Protein AF-A0A377CXL8-F1 (afdb_monomer)

Solvent-accessible surface area (backbone atoms only — not comparable to full-atom values): 9237 Å² total; per-residue (Å²): 102,49,55,82,58,76,71,56,100,77,60,58,63,91,21,58,92,50,77,91,76,59,90,74,84,81,54,96,25,54,43,77,94,43,44,77,44,71,52,65,32,22,51,69,55,51,52,53,48,24,58,76,69,77,45,73,68,38,67,66,62,53,45,42,42,67,76,77,40,81,17,50,22,57,61,49,63,76,71,57,50,74,64,59,54,49,34,36,72,72,55,81,53,57,90,68,68,55,68,44,80,73,70,99,74,82,77,75,67,64,48,50,77,75,58,34,64,70,52,53,51,52,54,36,48,51,62,39,58,69,44,46,65,40,45,76,71,56,47,61,41,70,73,39,52,56,55,47,68,69,55,108

InterPro domains:
  IPR004184 Pyruvate formate lyase domain [PF02901] (6-134)
  IPR004184 Pyruvate formate lyase domain [PS51554] (1-152)
  IPR050244 Autonomous Glycyl Radical Cofactor [PTHR30191] (8-146)

Nearest PDB structures (foldseek):
  1h16-assembly1_A  TM=1.002E+00  e=5.107E-18  Escherichia coli
  1cm5-assembly1_B  TM=1.003E+00  e=5.107E-18  Escherichia coli
  1qhm-assembly1_B  TM=9.981E-01  e=1.618E-17  Escherichia coli
  3jbn-assembly1_U  TM=1.974E-01  e=1.316E+00  Plasmodium falciparum 3D7

Radius of gyration: 20.26 Å; Cα contacts (8 Å, |Δi|>4): 142; chains: 1; bounding box: 46×43×52 Å

Sequence (152 aa):
MTPLLLPTITSHDAGYINKALEKVVGLQTEAPLKRALIPFGGIKMIEGSCKAYNRELDPMIKKIFTEYRKTHNQGVFDVYTPDILRCRKSGVLTGLPDAYGRGRIIGDYRRVALYGIDYLMKDKLAQFTSLQADLENGVNLEQTIRPARRNR

pLDDT: mean 92.13, std 8.11, range [47.09, 98.31]

Mean predicted aligned error: 4.75 Å

Structure (mmCIF, N/CA/C/O backbone):
data_AF-A0A377CXL8-F1
#
_entry.id   AF-A0A377CXL8-F1
#
loop_
_atom_site.group_PDB
_atom_site.id
_atom_site.type_symbol
_atom_site.label_atom_id
_atom_sit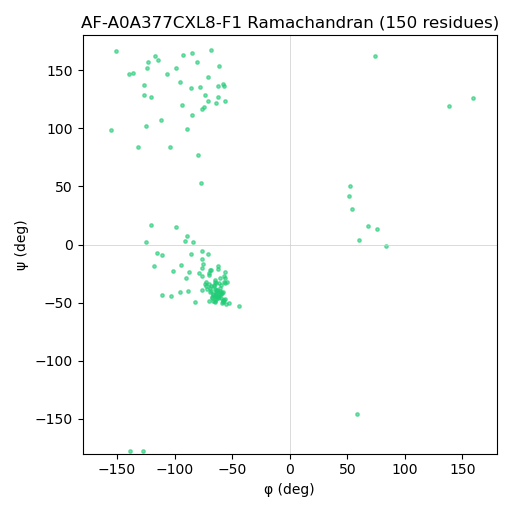e.label_alt_id
_atom_site.label_comp_id
_atom_site.label_asym_id
_atom_site.label_entity_id
_atom_site.label_seq_id
_atom_site.pdbx_PDB_ins_code
_atom_site.Cartn_x
_atom_site.Cartn_y
_atom_site.Cartn_z
_atom_site.occupancy
_atom_site.B_iso_or_equiv
_atom_site.auth_seq_id
_ato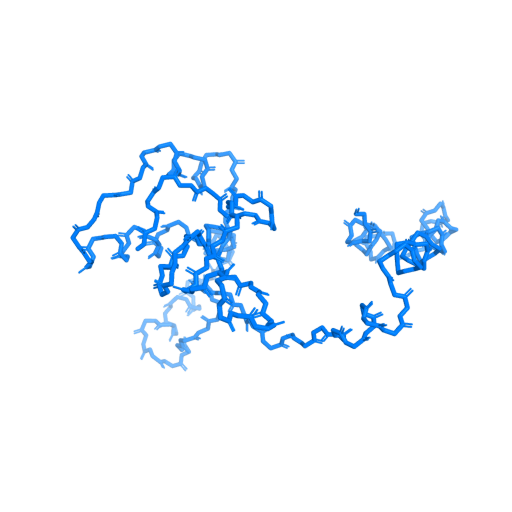m_site.auth_comp_id
_atom_site.auth_asym_id
_atom_site.auth_atom_id
_atom_site.pdbx_PDB_model_num
ATOM 1 N N . MET A 1 1 ? -5.263 -2.327 17.571 1.00 61.84 1 MET A N 1
ATOM 2 C CA . MET A 1 1 ? -3.958 -2.244 16.884 1.00 61.84 1 MET A CA 1
ATOM 3 C C . MET A 1 1 ? -3.201 -3.531 17.174 1.00 61.84 1 MET A C 1
ATOM 5 O O . MET A 1 1 ? -3.209 -3.922 18.335 1.00 61.84 1 MET A O 1
ATOM 9 N N . THR A 1 2 ? -2.667 -4.228 16.168 1.00 66.19 2 THR A N 1
ATOM 10 C CA . THR A 1 2 ? -1.879 -5.479 16.303 1.00 66.19 2 THR A CA 1
ATOM 11 C C . THR A 1 2 ? -0.387 -5.154 16.470 1.00 66.19 2 THR A C 1
ATOM 13 O O . THR A 1 2 ? 0.260 -4.899 15.466 1.00 66.19 2 THR A O 1
ATOM 16 N N . PRO A 1 3 ? 0.211 -5.149 17.677 1.00 61.69 3 PRO A N 1
ATOM 17 C CA . PRO A 1 3 ? 1.614 -4.750 17.823 1.00 61.69 3 PRO A CA 1
ATOM 18 C C . PRO A 1 3 ? 2.643 -5.807 17.384 1.00 61.69 3 PRO A C 1
ATOM 20 O O . PRO A 1 3 ? 3.828 -5.496 17.374 1.00 61.69 3 PRO A O 1
ATOM 23 N N . LEU A 1 4 ? 2.200 -7.020 17.028 1.00 68.12 4 LEU A N 1
ATOM 24 C CA . LEU A 1 4 ? 3.040 -8.227 16.934 1.00 68.12 4 LEU A CA 1
ATOM 25 C C . LEU A 1 4 ? 3.165 -8.808 15.512 1.00 68.12 4 LEU A C 1
ATOM 27 O O . LEU A 1 4 ? 3.911 -9.757 15.304 1.00 68.12 4 LEU A O 1
ATOM 31 N N . LEU A 1 5 ? 2.413 -8.296 14.531 1.00 75.12 5 LEU A N 1
ATOM 32 C CA . LEU A 1 5 ? 2.303 -8.920 13.206 1.00 75.12 5 LEU A CA 1
ATOM 33 C C . LEU A 1 5 ? 2.623 -7.933 12.084 1.00 75.12 5 LEU A C 1
ATOM 35 O O . LEU A 1 5 ? 2.151 -6.794 12.087 1.00 75.12 5 LEU A O 1
ATOM 39 N N . LEU A 1 6 ? 3.389 -8.402 11.097 1.00 78.06 6 LEU A N 1
ATOM 40 C CA . LEU A 1 6 ? 3.676 -7.680 9.860 1.00 78.06 6 LEU A CA 1
ATOM 41 C C . LEU A 1 6 ? 2.568 -7.913 8.834 1.00 78.06 6 LEU A C 1
ATOM 43 O O . LEU A 1 6 ? 2.466 -9.027 8.319 1.00 78.06 6 LEU A O 1
ATOM 47 N N . PRO A 1 7 ? 1.759 -6.897 8.483 1.00 78.69 7 PRO A N 1
ATOM 48 C CA . PRO A 1 7 ? 0.733 -7.080 7.489 1.00 78.69 7 PRO A CA 1
ATOM 49 C C . PRO A 1 7 ? 1.315 -7.175 6.093 1.00 78.69 7 PRO A C 1
ATOM 51 O O . PRO A 1 7 ? 2.030 -6.291 5.611 1.00 78.69 7 PRO A O 1
ATOM 54 N N . THR A 1 8 ? 0.896 -8.230 5.427 1.00 89.81 8 THR A N 1
ATOM 55 C CA . THR A 1 8 ? 0.986 -8.426 3.988 1.00 89.81 8 THR A CA 1
ATOM 56 C C . THR A 1 8 ? -0.414 -8.776 3.486 1.00 89.81 8 THR A C 1
ATOM 58 O O . THR A 1 8 ? -1.374 -8.780 4.256 1.00 89.81 8 THR A O 1
ATOM 61 N N . ILE A 1 9 ? -0.557 -9.055 2.190 1.00 91.31 9 ILE A N 1
ATOM 62 C CA . ILE A 1 9 ? -1.854 -9.431 1.605 1.00 91.31 9 ILE A CA 1
ATOM 63 C C . ILE A 1 9 ? -2.447 -10.672 2.301 1.00 91.31 9 ILE A C 1
ATOM 65 O O . ILE A 1 9 ? -3.661 -10.767 2.432 1.00 91.31 9 ILE A O 1
ATOM 69 N N . THR A 1 10 ? -1.604 -11.590 2.782 1.00 92.38 10 THR A N 1
ATOM 70 C CA . THR A 1 10 ? -2.009 -12.899 3.322 1.00 92.38 10 THR A CA 1
ATOM 71 C C . THR A 1 10 ? -1.585 -13.110 4.778 1.00 92.38 10 THR A C 1
ATOM 73 O O . THR A 1 10 ? -1.509 -14.243 5.23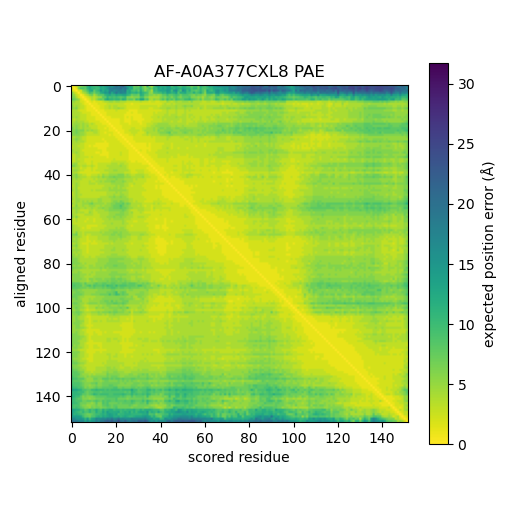5 1.00 92.38 10 THR A O 1
ATOM 76 N N . SER A 1 11 ? -1.226 -12.049 5.505 1.00 90.00 11 SER A N 1
ATOM 77 C CA . SER A 1 11 ? -0.662 -12.182 6.858 1.00 90.00 11 SER A CA 1
ATOM 78 C C . SER A 1 11 ? -1.691 -12.498 7.941 1.00 90.00 11 SER A C 1
ATOM 80 O O . SER A 1 11 ? -1.315 -12.996 8.994 1.00 90.00 11 SER A O 1
ATOM 82 N N . HIS A 1 12 ? -2.947 -12.102 7.738 1.00 92.94 12 HIS A N 1
ATOM 83 C CA . HIS A 1 12 ? -4.022 -12.277 8.710 1.00 92.94 12 HIS A CA 1
ATOM 84 C C . HIS A 1 12 ? -4.957 -13.386 8.250 1.00 92.94 12 HIS A C 1
ATOM 86 O O . HIS A 1 12 ? -5.224 -13.521 7.054 1.00 92.94 12 HIS A O 1
ATOM 92 N N . ASP A 1 13 ? -5.509 -14.103 9.219 1.00 94.75 13 ASP A N 1
ATOM 93 C CA . ASP A 1 13 ? -6.612 -15.022 8.987 1.00 94.75 13 ASP A CA 1
ATOM 94 C C . ASP A 1 13 ? -7.904 -14.272 8.628 1.00 94.75 13 ASP A C 1
ATOM 96 O O . ASP A 1 13 ? -8.031 -13.053 8.798 1.00 94.75 13 ASP A O 1
ATOM 100 N N . ALA A 1 14 ? -8.896 -15.017 8.140 1.00 95.88 14 ALA A N 1
ATOM 101 C CA . ALA A 1 14 ? -10.204 -14.468 7.813 1.00 95.88 14 ALA A CA 1
ATOM 102 C C . ALA A 1 14 ? -10.921 -13.935 9.068 1.00 95.88 14 ALA A C 1
ATOM 104 O O . ALA A 1 14 ? -11.202 -14.684 10.004 1.00 95.88 14 ALA A O 1
ATOM 105 N N . GLY A 1 15 ? -11.263 -12.645 9.054 1.00 95.44 15 GLY A N 1
ATOM 106 C CA . GLY A 1 15 ? -12.108 -12.002 10.059 1.00 95.44 15 GLY A CA 1
ATOM 107 C C . GLY A 1 15 ? -13.561 -11.860 9.600 1.00 95.44 15 GLY A C 1
ATOM 108 O O . GLY A 1 15 ? -13.831 -11.718 8.407 1.00 95.44 15 GLY A O 1
ATOM 109 N N . TYR A 1 16 ? -14.486 -11.848 10.560 1.00 97.06 16 TYR A N 1
ATOM 110 C CA . TYR A 1 16 ? -15.931 -11.737 10.333 1.00 97.06 16 TYR A CA 1
ATOM 111 C C . TYR A 1 16 ? -16.564 -10.811 11.375 1.00 97.06 16 TYR A C 1
ATOM 113 O O . TYR A 1 16 ? -16.123 -10.790 12.526 1.00 97.06 16 TYR A O 1
ATOM 121 N N . ILE A 1 17 ? -17.607 -10.066 10.998 1.00 96.44 17 ILE A N 1
ATOM 122 C CA . ILE A 1 17 ? -18.472 -9.390 11.980 1.00 96.44 17 ILE A CA 1
ATOM 123 C C . ILE A 1 17 ? -19.492 -10.398 12.511 1.00 96.44 17 ILE A C 1
ATOM 125 O O . ILE A 1 17 ? -19.657 -10.556 13.719 1.00 96.44 17 ILE A O 1
ATOM 129 N N . ASN A 1 18 ? -20.160 -11.101 11.595 1.00 96.31 18 ASN A N 1
ATOM 130 C CA . ASN A 1 18 ? -21.050 -12.211 11.892 1.00 96.31 18 ASN A CA 1
ATOM 131 C C . ASN A 1 18 ? -21.135 -13.122 10.664 1.00 96.31 18 ASN A C 1
ATOM 133 O O . ASN A 1 18 ? -21.927 -12.892 9.745 1.00 96.31 18 ASN A O 1
ATOM 137 N N . LYS A 1 19 ? -20.353 -14.202 10.704 1.00 95.12 19 LYS A N 1
ATOM 138 C CA . LYS A 1 19 ? -20.156 -15.116 9.575 1.00 95.12 19 LYS A CA 1
ATOM 139 C C . LYS A 1 19 ? -21.456 -15.706 9.017 1.00 95.12 19 LYS A C 1
ATOM 141 O O . LYS A 1 19 ? -21.510 -16.027 7.836 1.00 95.12 19 LYS A O 1
ATOM 146 N N . ALA A 1 20 ? -22.494 -15.857 9.841 1.00 96.81 20 ALA A N 1
ATOM 147 C CA . ALA A 1 20 ? -23.772 -16.417 9.406 1.00 96.81 20 ALA A CA 1
ATOM 148 C C . ALA A 1 20 ? -24.647 -15.408 8.638 1.00 96.81 20 ALA A C 1
ATOM 150 O O . ALA A 1 20 ? -25.507 -15.812 7.857 1.00 96.81 20 ALA A O 1
ATOM 151 N N . LEU A 1 21 ? -24.450 -14.105 8.860 1.00 97.75 21 LEU A N 1
ATOM 152 C CA . LEU A 1 21 ? -25.292 -13.044 8.296 1.00 97.75 21 LEU A CA 1
ATOM 153 C C . LEU A 1 21 ? -24.654 -12.346 7.086 1.00 97.75 21 LEU A C 1
ATOM 155 O O . LEU A 1 21 ? -25.362 -11.761 6.265 1.00 97.75 21 LEU A O 1
ATOM 159 N N . GLU A 1 22 ? -23.328 -12.398 6.961 1.00 96.38 22 GLU A N 1
ATOM 160 C CA . GLU A 1 22 ? -22.575 -11.672 5.936 1.00 96.38 22 GLU A CA 1
ATOM 161 C C . GLU A 1 22 ? -22.782 -12.259 4.526 1.00 96.38 22 GLU A C 1
ATOM 163 O O . GLU A 1 22 ? -22.529 -13.434 4.271 1.00 96.38 22 GLU A O 1
ATOM 168 N N . LYS A 1 23 ? -23.230 -11.420 3.579 1.00 97.62 23 LYS A N 1
ATOM 169 C CA . LYS A 1 23 ? -23.348 -11.775 2.147 1.00 97.62 23 LYS A CA 1
ATOM 170 C C . LYS A 1 23 ? -22.088 -11.461 1.344 1.00 97.62 23 LYS A C 1
ATOM 172 O O . LYS A 1 23 ? -21.809 -12.121 0.351 1.00 97.62 23 LYS A O 1
ATOM 177 N N . VAL A 1 24 ? -21.339 -10.457 1.785 1.00 96.38 24 VAL A N 1
ATOM 178 C CA . VAL A 1 24 ? -20.031 -10.075 1.253 1.00 96.38 24 VAL A CA 1
ATOM 179 C C . VAL A 1 24 ? -19.083 -10.035 2.441 1.00 96.38 24 VAL A C 1
ATOM 181 O O . VAL A 1 24 ? -19.407 -9.425 3.457 1.00 96.38 24 VAL A O 1
ATOM 184 N N . VAL A 1 25 ? -17.946 -10.715 2.322 1.00 97.06 25 VAL A N 1
ATOM 185 C CA . VAL A 1 25 ? -16.979 -10.901 3.411 1.00 97.06 25 VAL A CA 1
ATOM 186 C C . VAL A 1 25 ? -15.663 -10.199 3.098 1.00 97.06 25 VAL A C 1
ATOM 188 O O . VAL A 1 25 ? -15.336 -9.960 1.936 1.00 97.06 25 VAL A O 1
ATOM 191 N N . GLY A 1 26 ? -14.891 -9.912 4.145 1.00 95.25 26 GLY A N 1
ATOM 192 C CA . GLY A 1 26 ? -13.543 -9.364 4.035 1.00 95.25 26 GLY A CA 1
ATOM 193 C C . GLY A 1 26 ? -13.289 -8.270 5.063 1.00 95.25 26 GLY A C 1
ATOM 194 O O . GLY A 1 26 ? -13.941 -7.229 5.052 1.00 95.25 26 GLY A O 1
ATOM 195 N N . LEU A 1 27 ? -12.303 -8.494 5.930 1.00 96.50 27 LEU A N 1
ATOM 196 C CA . LEU A 1 27 ? -11.806 -7.514 6.892 1.00 96.50 27 LEU A CA 1
ATOM 197 C C . LEU A 1 27 ? -10.303 -7.294 6.687 1.00 96.50 27 LEU A C 1
ATOM 199 O O . LEU A 1 27 ? -9.601 -8.141 6.145 1.00 96.50 27 LEU A O 1
ATOM 203 N N . GLN A 1 28 ? -9.806 -6.135 7.124 1.00 93.62 28 GLN A N 1
ATOM 204 C CA . GLN A 1 28 ? -8.378 -5.791 7.031 1.00 93.62 28 GLN A CA 1
ATOM 205 C C . GLN A 1 28 ? -7.496 -6.618 7.977 1.00 93.62 28 GLN A C 1
ATOM 207 O O . GLN A 1 28 ? -6.297 -6.757 7.748 1.00 93.62 28 GLN A O 1
ATOM 212 N N . THR A 1 29 ? -8.083 -7.096 9.069 1.00 94.31 29 THR A N 1
ATOM 213 C CA . THR A 1 29 ? -7.459 -7.957 10.076 1.00 94.31 29 THR A CA 1
ATOM 214 C C . THR A 1 29 ? -8.474 -9.022 10.485 1.00 94.31 29 THR A C 1
ATOM 216 O O . THR A 1 29 ? -9.594 -9.049 9.974 1.00 94.31 29 THR A O 1
ATOM 219 N N . GLU A 1 30 ? -8.117 -9.875 11.437 1.00 93.62 30 GLU A N 1
ATOM 220 C CA . GLU A 1 30 ? -8.978 -10.955 11.910 1.00 93.62 30 GLU A CA 1
ATOM 221 C C . GLU A 1 30 ? -10.191 -10.472 12.732 1.00 93.62 30 GLU A C 1
ATOM 223 O O . GLU A 1 30 ? -11.067 -11.270 13.057 1.00 93.62 30 GLU A O 1
ATOM 228 N N . ALA A 1 31 ? -10.269 -9.178 13.078 1.00 94.38 31 ALA A N 1
ATOM 229 C CA . ALA A 1 31 ? -11.348 -8.629 13.899 1.00 94.38 31 ALA A CA 1
ATOM 230 C C . ALA A 1 31 ? -11.893 -7.282 13.374 1.00 94.38 31 ALA A C 1
ATOM 232 O O . ALA A 1 31 ? -11.132 -6.456 12.853 1.00 94.38 31 ALA A O 1
ATOM 233 N N . PRO A 1 32 ? -13.197 -6.994 13.565 1.00 95.50 32 PRO A N 1
ATOM 234 C CA . PRO A 1 32 ? -13.794 -5.719 13.174 1.00 95.50 32 PRO A CA 1
ATOM 235 C C . PRO A 1 32 ? -13.098 -4.521 13.829 1.00 95.50 32 PRO A C 1
ATOM 237 O O . PRO A 1 32 ? -12.786 -4.535 15.018 1.00 95.50 32 PRO A O 1
ATOM 240 N N . LEU A 1 33 ? -12.859 -3.464 13.043 1.00 94.81 33 LEU A N 1
ATOM 241 C CA . LEU A 1 33 ? -12.248 -2.192 13.472 1.00 94.81 33 LEU A CA 1
ATOM 242 C C . LEU A 1 33 ? -10.824 -2.302 14.058 1.00 94.81 33 LEU A C 1
ATOM 244 O O . LEU A 1 33 ? -10.232 -1.299 14.476 1.00 94.81 33 LEU A O 1
ATOM 248 N N . LYS A 1 34 ? -10.222 -3.494 14.056 1.00 92.69 34 LYS A N 1
ATOM 249 C CA . LYS A 1 34 ? -8.850 -3.690 14.506 1.00 92.69 34 LYS A CA 1
ATOM 250 C C . LYS A 1 34 ? -7.881 -3.198 13.428 1.00 92.69 34 LYS A C 1
ATOM 252 O O . LYS A 1 34 ? -7.824 -3.709 12.316 1.00 92.69 34 LYS A O 1
ATOM 257 N N . ARG A 1 35 ? -7.098 -2.174 13.781 1.00 92.62 35 ARG A N 1
ATOM 258 C CA . ARG A 1 35 ? -6.081 -1.567 12.903 1.00 92.62 35 ARG A CA 1
ATOM 259 C C . ARG A 1 35 ? -4.810 -2.420 12.821 1.00 92.62 35 ARG A C 1
ATOM 261 O O . ARG A 1 35 ? -4.295 -2.823 13.868 1.00 92.62 35 ARG A O 1
ATOM 268 N N . ALA A 1 36 ? -4.284 -2.606 11.612 1.00 91.50 36 ALA A N 1
ATOM 269 C CA . ALA A 1 36 ? -2.977 -3.215 11.353 1.00 91.50 36 ALA A CA 1
ATOM 270 C C . ALA A 1 36 ? -1.826 -2.189 11.437 1.00 91.50 36 ALA A C 1
ATOM 272 O O . ALA A 1 36 ? -2.056 -0.978 11.399 1.00 91.50 36 ALA A O 1
ATOM 273 N N . LEU A 1 37 ? -0.582 -2.667 11.523 1.00 90.50 37 LEU A N 1
ATOM 274 C CA . LEU A 1 37 ? 0.634 -1.845 11.446 1.00 90.50 37 LEU A CA 1
ATOM 275 C C . LEU A 1 37 ? 1.167 -1.796 10.024 1.00 90.50 37 LEU A C 1
ATOM 277 O O . LEU A 1 37 ? 1.579 -2.829 9.562 1.00 90.50 37 LEU A O 1
ATOM 281 N N . ILE A 1 38 ? 1.300 -0.668 9.329 1.00 90.75 38 ILE A N 1
ATOM 282 C CA . ILE A 1 38 ? 1.885 -0.683 7.967 1.00 90.75 38 ILE A CA 1
ATOM 283 C C . ILE A 1 38 ? 3.331 -0.148 8.005 1.00 90.75 38 ILE A C 1
ATOM 285 O O . ILE A 1 38 ? 3.551 1.039 7.755 1.00 90.75 38 ILE A O 1
ATOM 289 N N . PRO A 1 39 ? 4.344 -0.982 8.329 1.00 91.62 39 PRO A N 1
ATOM 290 C CA . PRO A 1 39 ? 5.685 -0.506 8.673 1.00 91.62 39 PRO A CA 1
ATOM 291 C C . PRO A 1 39 ? 6.523 -0.062 7.478 1.00 91.62 39 PRO A C 1
ATOM 293 O O . PRO A 1 39 ? 7.429 0.748 7.651 1.00 91.62 39 PRO A O 1
ATOM 296 N N . PHE A 1 40 ? 6.194 -0.498 6.257 1.00 92.62 40 PHE A N 1
ATOM 297 C CA . PHE A 1 40 ? 6.895 -0.066 5.041 1.00 92.62 40 PHE A CA 1
ATOM 298 C C . PHE A 1 40 ? 6.887 1.462 4.859 1.00 92.62 40 PHE A C 1
ATOM 300 O O . PHE A 1 40 ? 7.815 2.012 4.262 1.00 92.62 40 PHE A O 1
ATOM 307 N N . GLY A 1 41 ? 5.871 2.148 5.399 1.00 91.19 41 GLY A N 1
ATOM 308 C CA . GLY A 1 41 ? 5.775 3.607 5.392 1.00 91.19 41 GLY A CA 1
ATOM 309 C C . GLY A 1 41 ? 6.747 4.298 6.352 1.00 91.19 41 GLY A C 1
ATOM 310 O O . GLY A 1 41 ? 7.284 5.345 6.007 1.00 91.19 41 GLY A O 1
ATOM 311 N N . GLY A 1 42 ? 7.023 3.712 7.519 1.00 93.25 42 GLY A N 1
ATOM 312 C CA . GLY A 1 42 ? 7.881 4.312 8.543 1.00 93.25 42 GLY A CA 1
ATOM 313 C C . GLY A 1 42 ? 7.651 3.739 9.941 1.00 93.25 42 GLY A C 1
ATOM 314 O O . GLY A 1 42 ? 6.535 3.783 10.455 1.00 93.25 42 GLY A O 1
ATOM 315 N N . ILE A 1 43 ? 8.718 3.265 10.592 1.00 94.12 43 ILE A N 1
ATOM 316 C CA . ILE A 1 43 ? 8.634 2.652 11.928 1.00 94.12 43 ILE A CA 1
ATOM 317 C C . ILE A 1 43 ? 8.395 3.684 13.040 1.00 94.12 43 ILE A C 1
ATOM 319 O O . ILE A 1 43 ? 7.625 3.431 13.961 1.00 94.12 43 ILE A O 1
ATOM 323 N N . LYS A 1 44 ? 8.944 4.900 12.904 1.00 93.56 44 LYS A N 1
ATOM 324 C CA . LYS A 1 44 ? 8.791 5.987 13.890 1.00 93.56 44 LYS A CA 1
ATOM 325 C C . LYS A 1 44 ? 7.330 6.390 14.114 1.00 93.56 44 LYS A C 1
ATOM 327 O O . LYS A 1 44 ? 6.940 6.735 15.225 1.00 93.56 44 LYS A O 1
ATOM 332 N N . MET A 1 45 ? 6.504 6.343 13.066 1.00 92.75 45 MET A N 1
ATOM 333 C CA . MET A 1 45 ? 5.077 6.677 13.180 1.00 92.75 45 MET A CA 1
ATOM 334 C C . MET A 1 45 ? 4.290 5.597 13.911 1.00 92.75 45 MET A C 1
ATOM 336 O O . MET A 1 45 ? 3.344 5.900 14.640 1.00 92.75 45 MET A O 1
ATOM 340 N N . ILE A 1 46 ? 4.715 4.342 13.765 1.00 93.19 46 ILE A N 1
ATOM 341 C CA . ILE A 1 46 ? 4.166 3.229 14.530 1.00 93.19 46 ILE A CA 1
ATOM 342 C C . ILE A 1 46 ? 4.548 3.369 16.002 1.00 93.19 46 ILE A C 1
ATOM 344 O O . ILE A 1 46 ? 3.667 3.272 16.848 1.00 93.19 46 ILE A O 1
ATOM 348 N N . GLU A 1 47 ? 5.812 3.666 16.315 1.00 93.38 47 GLU A N 1
ATOM 349 C CA . GLU A 1 47 ? 6.258 3.906 17.695 1.00 93.38 47 GLU A CA 1
ATOM 350 C C . GLU A 1 47 ? 5.463 5.033 18.366 1.00 93.38 47 GLU A C 1
ATOM 352 O O . GLU A 1 47 ? 4.954 4.860 19.473 1.00 93.38 47 GLU A O 1
ATOM 357 N N . GLY A 1 48 ? 5.297 6.165 17.672 1.00 93.62 48 GLY A N 1
ATOM 358 C CA . GLY A 1 48 ? 4.491 7.284 18.159 1.00 93.62 48 GLY A CA 1
ATOM 359 C C . GLY A 1 48 ? 3.031 6.896 18.401 1.00 93.62 48 GLY A C 1
ATOM 360 O O . GLY A 1 48 ? 2.462 7.261 19.427 1.00 93.62 48 GLY A O 1
ATOM 361 N N . SER A 1 49 ? 2.445 6.099 17.503 1.00 93.38 49 SER A N 1
ATOM 362 C CA . SER A 1 49 ? 1.072 5.603 17.641 1.00 93.38 49 SER A CA 1
ATOM 363 C C . SER A 1 49 ? 0.927 4.625 18.812 1.00 93.38 49 SER A C 1
ATOM 365 O O . SER A 1 49 ? -0.004 4.754 19.602 1.00 93.38 49 SER A O 1
ATOM 367 N N . CYS A 1 50 ? 1.854 3.676 18.967 1.00 93.19 50 CYS A N 1
ATOM 368 C CA . CYS A 1 50 ? 1.883 2.753 20.100 1.00 93.19 50 CYS A CA 1
ATOM 369 C C . CYS A 1 50 ? 1.964 3.524 21.425 1.00 93.19 50 CYS A C 1
ATOM 371 O O . CYS A 1 50 ? 1.122 3.322 22.297 1.00 93.19 50 CYS A O 1
ATOM 373 N N . LYS A 1 51 ? 2.884 4.492 21.527 1.00 93.88 51 LYS A N 1
ATOM 374 C CA . LYS A 1 51 ? 3.018 5.355 22.707 1.00 93.88 51 LYS A CA 1
ATOM 375 C C . LYS A 1 51 ? 1.742 6.155 22.994 1.00 93.88 51 LYS A C 1
ATOM 377 O O . LYS A 1 51 ? 1.300 6.195 24.136 1.00 93.88 51 LYS A O 1
ATOM 382 N N . ALA A 1 52 ? 1.132 6.763 21.975 1.00 94.69 52 ALA A N 1
ATOM 383 C CA . ALA A 1 52 ? -0.077 7.576 22.131 1.00 94.69 52 ALA A CA 1
ATOM 384 C C . ALA A 1 52 ? -1.301 6.765 22.592 1.00 94.69 52 ALA A C 1
ATOM 386 O O . ALA A 1 52 ? -2.140 7.284 23.323 1.00 94.69 52 ALA A O 1
ATOM 387 N N . TYR A 1 53 ? -1.398 5.496 22.189 1.00 93.19 53 TYR A N 1
ATOM 388 C CA . TYR A 1 53 ? -2.493 4.600 22.573 1.00 93.19 53 TYR A CA 1
ATOM 389 C C . TYR A 1 53 ? -2.134 3.651 23.727 1.00 93.19 53 TYR A C 1
ATOM 391 O O . TYR A 1 53 ? -2.853 2.678 23.950 1.00 93.19 53 TYR A O 1
ATOM 399 N N . ASN A 1 54 ? -1.042 3.925 24.450 1.00 93.50 54 ASN A N 1
ATOM 400 C CA . ASN A 1 54 ? -0.552 3.140 25.585 1.00 93.50 54 ASN A CA 1
ATOM 401 C C . ASN A 1 54 ? -0.382 1.639 25.263 1.00 93.50 54 ASN A C 1
ATOM 403 O O . ASN A 1 54 ? -0.901 0.755 25.945 1.00 93.50 54 ASN A O 1
ATOM 407 N N . ARG A 1 55 ? 0.304 1.358 24.153 1.00 91.88 55 ARG A N 1
ATOM 408 C CA . ARG A 1 55 ? 0.654 0.018 23.668 1.00 91.88 55 ARG A CA 1
ATOM 409 C C . ARG A 1 55 ? 2.161 -0.071 23.485 1.00 91.88 55 ARG A C 1
ATOM 411 O O . ARG A 1 55 ? 2.806 0.913 23.135 1.00 91.88 55 ARG A O 1
ATOM 418 N N . GLU A 1 56 ? 2.702 -1.271 23.624 1.00 91.44 56 GLU A N 1
ATOM 419 C CA . GLU A 1 56 ? 4.102 -1.542 23.311 1.00 91.44 56 GLU A CA 1
ATOM 420 C C . GLU A 1 56 ? 4.236 -2.083 21.889 1.00 91.44 56 GLU A C 1
ATOM 422 O O . GLU A 1 56 ? 3.399 -2.858 21.423 1.00 91.44 56 GLU A O 1
ATOM 427 N N . LEU A 1 57 ? 5.269 -1.625 21.181 1.00 91.06 57 LEU A N 1
ATOM 428 C CA . LEU A 1 57 ? 5.651 -2.165 19.882 1.00 91.06 57 LEU A CA 1
ATOM 429 C C . LEU A 1 57 ? 6.566 -3.367 20.102 1.00 91.06 57 LEU A C 1
ATOM 431 O O . LEU A 1 57 ? 7.521 -3.269 20.869 1.00 91.06 57 LEU A O 1
ATOM 435 N N . ASP A 1 58 ? 6.318 -4.454 19.376 1.00 91.94 58 ASP A N 1
ATOM 436 C CA . ASP A 1 58 ? 7.203 -5.613 19.382 1.00 91.94 58 ASP A CA 1
ATOM 437 C C . ASP A 1 58 ? 8.647 -5.212 18.994 1.00 91.94 58 ASP A C 1
ATOM 439 O O . ASP A 1 58 ? 8.865 -4.642 17.910 1.00 91.94 58 ASP A O 1
ATOM 443 N N . PRO A 1 59 ? 9.650 -5.506 19.845 1.00 93.12 59 PRO A N 1
ATOM 444 C CA . PRO A 1 59 ? 11.048 -5.194 19.567 1.00 93.12 59 PRO A CA 1
ATOM 445 C C . PRO A 1 59 ? 11.565 -5.794 18.255 1.00 93.12 59 PRO A C 1
ATOM 447 O O . PRO A 1 59 ? 12.387 -5.172 17.579 1.00 93.12 59 PRO A O 1
ATOM 450 N N . MET A 1 60 ? 11.071 -6.968 17.854 1.00 92.69 60 MET A N 1
ATOM 451 C CA . MET A 1 60 ? 11.465 -7.621 16.610 1.00 92.69 60 MET A CA 1
ATOM 452 C C . MET A 1 60 ? 10.962 -6.845 15.392 1.00 92.69 60 MET A C 1
ATOM 454 O O . MET A 1 60 ? 11.703 -6.650 14.430 1.00 92.69 60 MET A O 1
ATOM 458 N N . ILE A 1 61 ? 9.735 -6.322 15.443 1.00 91.31 61 ILE A N 1
ATOM 459 C CA . ILE A 1 61 ? 9.180 -5.482 14.371 1.00 91.31 61 ILE A CA 1
ATOM 460 C C . ILE A 1 61 ? 10.012 -4.209 14.224 1.00 91.31 61 ILE A C 1
ATOM 462 O O . ILE A 1 61 ? 10.389 -3.828 13.112 1.00 91.31 61 ILE A O 1
ATOM 466 N N . LYS A 1 62 ? 10.360 -3.577 15.349 1.00 93.56 62 LYS A N 1
ATOM 467 C CA . LYS A 1 62 ? 11.253 -2.417 15.357 1.00 93.56 62 LYS A CA 1
ATOM 468 C C . LYS A 1 62 ? 12.606 -2.748 14.732 1.00 93.56 62 LYS A C 1
ATOM 470 O O . LYS A 1 62 ? 13.061 -2.003 13.863 1.00 93.56 62 LYS A O 1
ATOM 475 N N . LYS A 1 63 ? 13.220 -3.866 15.125 1.00 94.56 63 LYS A N 1
ATOM 476 C CA . LYS A 1 63 ? 14.503 -4.326 14.584 1.00 94.56 63 LYS A CA 1
ATOM 477 C C . LYS A 1 63 ? 14.437 -4.522 13.071 1.00 94.56 63 LYS A C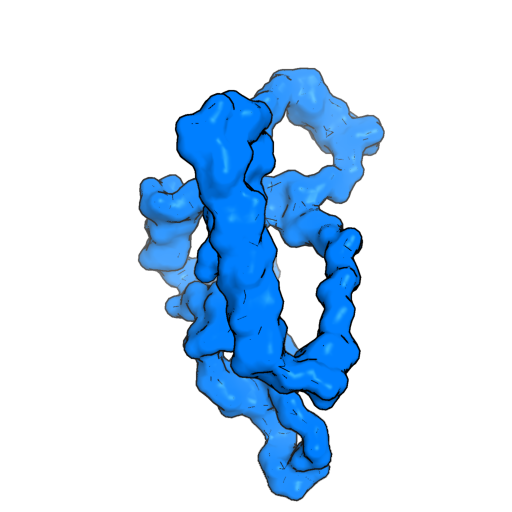 1
ATOM 479 O O . LYS A 1 63 ? 15.246 -3.951 12.344 1.00 94.56 63 LYS A O 1
ATOM 484 N N . ILE A 1 64 ? 13.424 -5.239 12.578 1.00 94.38 64 ILE A N 1
ATOM 485 C CA . ILE A 1 64 ? 13.264 -5.518 11.145 1.00 94.38 64 ILE A CA 1
ATOM 486 C C . ILE A 1 64 ? 13.211 -4.231 10.324 1.00 94.38 64 ILE A C 1
ATOM 488 O O . ILE A 1 64 ? 13.917 -4.125 9.325 1.00 94.38 64 ILE A O 1
ATOM 492 N N . PHE A 1 65 ? 12.424 -3.241 10.744 1.00 94.31 65 PHE A N 1
ATOM 493 C CA . PHE A 1 65 ? 12.222 -2.005 9.976 1.00 94.31 65 PHE A CA 1
ATOM 494 C C . PHE A 1 65 ? 13.226 -0.888 10.285 1.00 94.31 65 PHE A C 1
ATOM 496 O O . PHE A 1 65 ? 13.089 0.227 9.773 1.00 94.31 65 PHE A O 1
ATOM 503 N N . THR A 1 66 ? 14.243 -1.199 11.090 1.00 93.81 66 THR A N 1
ATOM 504 C CA . THR A 1 66 ? 15.379 -0.314 11.366 1.00 93.81 66 THR A CA 1
ATOM 505 C C . THR A 1 66 ? 16.665 -0.863 10.748 1.00 93.81 66 THR A C 1
ATOM 507 O O . THR A 1 66 ? 17.398 -0.104 10.124 1.00 93.81 66 THR A O 1
ATOM 510 N N . GLU A 1 67 ? 16.915 -2.171 10.861 1.00 94.88 67 GLU A N 1
ATOM 511 C CA . GLU A 1 67 ? 18.181 -2.804 10.459 1.00 94.88 67 GLU A CA 1
ATOM 512 C C . GLU A 1 67 ? 18.090 -3.555 9.125 1.00 94.88 67 GLU A C 1
ATOM 514 O O . GLU A 1 67 ? 18.976 -3.427 8.284 1.00 94.88 67 GLU A O 1
ATOM 519 N N . TYR A 1 68 ? 17.026 -4.334 8.901 1.00 94.00 68 TYR A N 1
ATOM 520 C CA . TYR A 1 68 ? 16.951 -5.238 7.742 1.00 94.00 68 TYR A CA 1
ATOM 521 C C . TYR A 1 68 ? 16.208 -4.630 6.552 1.00 94.00 68 TYR A C 1
ATOM 523 O O . TYR A 1 68 ? 16.601 -4.794 5.397 1.00 94.00 68 TYR A O 1
ATOM 531 N N . ARG A 1 69 ? 15.110 -3.917 6.815 1.00 93.69 69 ARG A N 1
ATOM 532 C CA . ARG A 1 69 ? 14.228 -3.341 5.800 1.00 93.69 69 ARG A CA 1
ATOM 533 C C . ARG A 1 69 ? 14.066 -1.848 6.027 1.00 93.69 69 ARG A C 1
ATOM 535 O O . ARG A 1 69 ? 13.240 -1.408 6.820 1.00 93.69 69 ARG A O 1
ATOM 542 N N . LYS A 1 70 ? 14.785 -1.055 5.234 1.00 94.69 70 LYS A N 1
ATOM 543 C CA . LYS A 1 70 ? 14.629 0.405 5.217 1.00 94.69 70 LYS A CA 1
ATOM 544 C C . LYS A 1 70 ? 13.187 0.804 4.881 1.00 94.69 70 LYS A C 1
ATOM 546 O O . LYS A 1 70 ? 12.580 0.217 3.985 1.00 94.69 70 LYS A O 1
ATOM 551 N N . THR A 1 71 ? 12.651 1.806 5.570 1.00 96.50 71 THR A N 1
ATOM 552 C CA . THR A 1 71 ? 11.287 2.322 5.351 1.00 96.50 71 THR A CA 1
ATOM 553 C C . THR A 1 71 ? 11.266 3.490 4.367 1.00 96.50 71 THR A C 1
ATOM 555 O O . THR A 1 71 ? 12.300 4.116 4.125 1.00 96.50 71 THR A O 1
ATOM 558 N N . HIS A 1 72 ? 10.087 3.810 3.819 1.00 95.75 72 HIS A N 1
ATOM 559 C CA . HIS A 1 72 ? 9.887 5.024 3.013 1.00 95.75 72 HIS A CA 1
ATOM 560 C C . HIS A 1 72 ? 10.302 6.277 3.790 1.00 95.75 72 HIS A C 1
ATOM 562 O O . HIS A 1 72 ? 11.139 7.031 3.307 1.00 95.75 72 HIS A O 1
ATOM 568 N N . ASN A 1 73 ? 9.807 6.441 5.023 1.00 96.62 73 ASN A N 1
ATOM 569 C CA . ASN A 1 73 ? 10.164 7.561 5.892 1.00 96.62 73 ASN A CA 1
ATOM 570 C C . ASN A 1 73 ? 11.683 7.712 6.054 1.00 96.62 73 ASN A C 1
ATOM 572 O O . ASN A 1 73 ? 12.211 8.788 5.803 1.00 96.62 73 ASN A O 1
ATOM 576 N N . GLN A 1 74 ? 12.406 6.641 6.395 1.00 95.31 74 GLN A N 1
ATOM 577 C CA . GLN A 1 74 ? 13.860 6.740 6.548 1.00 95.31 74 GLN A CA 1
ATOM 578 C C . GLN A 1 74 ? 14.555 7.089 5.221 1.00 95.31 74 GLN A C 1
ATOM 580 O O . GLN A 1 74 ? 15.446 7.926 5.198 1.00 95.31 74 GLN A O 1
ATOM 585 N N . GLY A 1 75 ? 14.117 6.505 4.099 1.00 96.12 75 GLY A N 1
ATOM 586 C CA . GLY A 1 75 ? 14.651 6.829 2.772 1.00 96.12 75 GLY A CA 1
ATOM 587 C C . GLY A 1 75 ? 14.462 8.292 2.369 1.00 96.12 75 GLY A C 1
ATOM 588 O O . GLY A 1 75 ? 15.374 8.880 1.800 1.00 96.12 75 GLY A O 1
ATOM 589 N N . VAL A 1 76 ? 13.310 8.885 2.689 1.00 96.25 76 VAL A N 1
ATOM 590 C CA . VAL A 1 76 ? 13.032 10.303 2.425 1.00 96.25 76 VAL A CA 1
ATOM 591 C C . VAL A 1 76 ? 13.925 11.203 3.280 1.00 96.25 76 VAL A C 1
ATOM 593 O O . VAL A 1 76 ? 14.565 12.112 2.756 1.00 96.25 76 VAL A O 1
ATOM 596 N N . PHE A 1 77 ? 14.001 10.935 4.585 1.00 95.19 77 PHE A N 1
ATOM 597 C CA . PHE A 1 77 ? 14.750 11.781 5.516 1.00 95.19 77 PHE A CA 1
ATOM 598 C C . PHE A 1 77 ? 16.270 11.701 5.331 1.00 95.19 77 PHE A C 1
ATOM 600 O O . PHE A 1 77 ? 16.948 12.675 5.641 1.00 95.19 77 PHE A O 1
ATOM 607 N N . ASP A 1 78 ? 16.797 10.604 4.782 1.00 96.25 78 ASP A N 1
ATOM 608 C CA . ASP A 1 78 ? 18.225 10.489 4.455 1.00 96.25 78 ASP A CA 1
ATOM 609 C C . ASP A 1 78 ? 18.653 11.392 3.284 1.00 96.25 78 ASP A C 1
ATOM 611 O O . ASP A 1 78 ? 19.834 11.697 3.150 1.00 96.25 78 ASP A O 1
ATOM 615 N N . VAL A 1 79 ? 17.713 11.807 2.426 1.00 97.44 79 VAL A N 1
ATOM 616 C CA . VAL A 1 79 ? 17.987 12.615 1.218 1.00 97.44 79 VAL A CA 1
ATOM 617 C C . VAL A 1 79 ? 17.438 14.043 1.345 1.00 97.44 79 VAL A C 1
ATOM 619 O O . VAL A 1 79 ? 17.723 14.908 0.518 1.00 97.44 79 VAL A O 1
ATOM 622 N N . TYR A 1 80 ? 16.652 14.331 2.384 1.00 97.44 80 TYR A N 1
ATOM 623 C CA . TYR A 1 80 ? 16.146 15.676 2.640 1.00 97.44 80 TYR A CA 1
ATOM 624 C C . TYR A 1 80 ? 17.270 16.677 2.908 1.00 97.44 80 TYR A C 1
ATOM 626 O O . TYR A 1 80 ? 18.189 16.434 3.687 1.00 97.44 80 TYR A O 1
ATOM 634 N N . THR A 1 81 ? 17.147 17.857 2.300 1.00 97.75 81 THR A N 1
ATOM 635 C CA . THR A 1 81 ? 18.070 18.966 2.538 1.00 97.75 81 THR A CA 1
ATOM 636 C C . THR A 1 81 ? 17.714 19.713 3.828 1.00 97.75 81 THR A C 1
ATOM 638 O O . THR A 1 81 ? 16.549 19.720 4.252 1.00 97.75 81 THR A O 1
ATOM 641 N N . PRO A 1 82 ? 18.681 20.420 4.445 1.00 97.38 82 PRO A N 1
ATOM 642 C CA . PRO A 1 82 ? 18.404 21.294 5.584 1.00 97.38 82 PRO A CA 1
ATOM 643 C C . PRO A 1 82 ? 17.319 22.344 5.299 1.00 97.38 82 PRO A C 1
ATOM 645 O O . PRO A 1 82 ? 16.557 22.690 6.201 1.00 97.38 82 PRO A O 1
ATOM 648 N N . ASP A 1 83 ? 17.212 22.824 4.056 1.00 97.62 83 ASP A N 1
ATOM 649 C CA . ASP A 1 83 ? 16.170 23.765 3.630 1.00 97.62 83 ASP A CA 1
ATOM 650 C C . ASP A 1 83 ? 14.772 23.158 3.702 1.00 97.62 83 ASP A C 1
ATOM 652 O O . ASP A 1 83 ? 13.881 23.746 4.314 1.00 97.62 83 ASP A O 1
ATOM 656 N N . ILE A 1 84 ? 14.589 21.950 3.161 1.00 96.75 84 ILE A N 1
ATOM 657 C CA . ILE A 1 84 ? 13.303 21.241 3.220 1.00 96.75 84 ILE A CA 1
ATOM 658 C C . ILE A 1 84 ? 12.886 21.035 4.680 1.00 96.75 84 ILE A C 1
ATOM 660 O O . ILE A 1 84 ? 11.730 21.267 5.042 1.00 96.75 84 ILE A O 1
ATOM 664 N N . LEU A 1 85 ? 13.834 20.669 5.547 1.00 95.75 85 LEU A N 1
ATOM 665 C CA . LEU A 1 85 ? 13.574 20.508 6.978 1.00 95.75 85 LEU A CA 1
ATOM 666 C C . LEU A 1 85 ? 13.163 21.828 7.649 1.00 95.75 85 LEU A C 1
ATOM 668 O O . LEU A 1 85 ? 12.248 21.827 8.478 1.00 95.75 85 LEU A O 1
ATOM 672 N N . ARG A 1 86 ? 13.787 22.955 7.279 1.00 97.19 86 ARG A N 1
ATOM 673 C CA . ARG A 1 86 ? 13.398 24.290 7.760 1.00 97.19 86 ARG A CA 1
ATOM 674 C C . ARG A 1 86 ? 11.996 24.676 7.295 1.00 97.19 86 ARG A C 1
ATOM 676 O O . ARG A 1 86 ? 11.196 25.079 8.135 1.00 97.19 86 ARG A O 1
ATOM 683 N N . CYS A 1 87 ? 11.674 24.491 6.014 1.00 96.94 87 CYS A N 1
ATOM 684 C CA . CYS A 1 87 ? 10.341 24.760 5.462 1.00 96.94 87 CYS A CA 1
ATOM 685 C C . CYS A 1 87 ? 9.253 23.910 6.129 1.00 96.94 87 CYS A C 1
ATOM 687 O O . CYS A 1 87 ? 8.150 24.393 6.390 1.00 96.94 87 CYS A O 1
ATOM 689 N N . ARG A 1 88 ? 9.573 22.652 6.450 1.00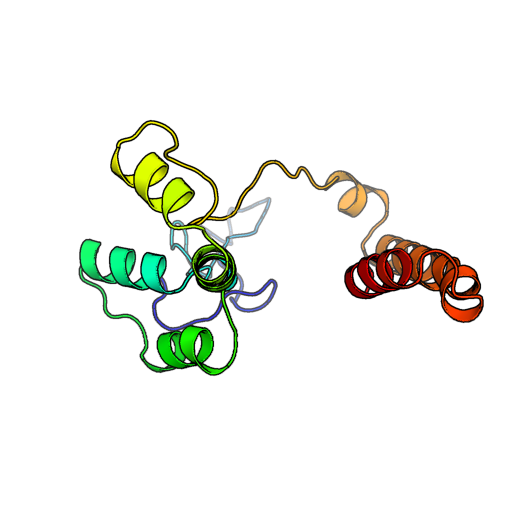 96.31 88 ARG A N 1
ATOM 690 C CA . ARG A 1 88 ? 8.681 21.762 7.198 1.00 96.31 88 ARG A CA 1
ATOM 691 C C . ARG A 1 88 ? 8.464 22.242 8.628 1.00 96.31 88 ARG A C 1
ATOM 693 O O . ARG A 1 88 ? 7.336 22.223 9.110 1.00 96.31 88 ARG A O 1
ATOM 700 N N . LYS A 1 89 ? 9.527 22.681 9.308 1.00 95.38 89 LYS A N 1
ATOM 701 C CA . LYS A 1 89 ? 9.460 23.171 10.693 1.00 95.38 89 LYS A CA 1
ATOM 702 C C . LYS A 1 89 ? 8.717 24.504 10.809 1.00 95.38 89 LYS A C 1
ATOM 704 O O . LYS A 1 89 ? 8.001 24.695 11.784 1.00 95.38 89 LYS A O 1
ATOM 709 N N . SER A 1 90 ? 8.877 25.405 9.840 1.00 96.81 90 SER A N 1
ATOM 710 C CA . SER A 1 90 ? 8.195 26.706 9.829 1.00 96.81 90 SER A CA 1
ATOM 711 C C . SER A 1 90 ? 6.717 26.624 9.439 1.00 96.81 90 SER A C 1
ATOM 713 O O . SER A 1 90 ? 5.996 27.601 9.607 1.00 96.81 90 SER A O 1
ATOM 715 N N . GLY A 1 91 ? 6.259 25.485 8.908 1.00 95.06 91 GLY A N 1
ATOM 716 C CA . GLY A 1 91 ? 4.886 25.307 8.430 1.00 95.06 91 GLY A CA 1
ATOM 717 C C . GLY A 1 91 ? 4.641 25.810 7.004 1.00 95.06 91 GLY A C 1
ATOM 718 O O . GLY A 1 91 ? 3.541 25.627 6.496 1.00 95.06 91 GLY A O 1
ATOM 719 N N . VAL A 1 92 ? 5.656 26.372 6.333 1.00 96.69 92 VAL A N 1
ATOM 720 C CA . VAL A 1 92 ? 5.565 26.808 4.925 1.00 96.69 92 VAL A CA 1
ATOM 721 C C . VAL A 1 92 ? 5.312 25.620 3.995 1.00 96.69 92 VAL A C 1
ATOM 723 O O . VAL A 1 92 ? 4.534 25.724 3.052 1.00 96.69 92 VAL A O 1
ATOM 726 N N . LEU A 1 93 ? 5.950 24.477 4.271 1.00 94.12 93 LEU A N 1
ATOM 727 C CA . LEU A 1 93 ? 5.768 23.241 3.512 1.00 94.12 93 LEU A CA 1
ATOM 728 C C . LEU A 1 93 ? 5.541 22.067 4.470 1.00 94.12 93 LEU A C 1
ATOM 730 O O . LEU A 1 93 ? 6.470 21.351 4.837 1.00 94.12 93 LEU A O 1
ATOM 734 N N . THR A 1 94 ? 4.295 21.885 4.904 1.00 94.06 94 THR A N 1
ATOM 735 C CA . THR A 1 94 ? 3.905 20.861 5.885 1.00 94.06 94 THR A CA 1
ATOM 736 C C . THR A 1 94 ? 2.925 19.839 5.305 1.00 94.06 94 THR A C 1
ATOM 738 O O . THR A 1 94 ? 2.306 20.065 4.269 1.00 94.06 94 THR A O 1
ATOM 741 N N . GLY A 1 95 ? 2.796 18.685 5.965 1.00 91.44 95 GLY A N 1
ATOM 742 C CA . GLY A 1 95 ? 1.835 17.643 5.591 1.00 91.44 95 GLY A CA 1
ATOM 743 C C . GLY A 1 95 ? 2.210 16.810 4.361 1.00 91.44 95 GLY A C 1
ATOM 744 O O . GLY A 1 95 ? 1.363 16.078 3.855 1.00 91.44 95 GLY A O 1
ATOM 745 N N . LEU A 1 96 ? 3.457 16.879 3.885 1.00 94.25 96 LEU A N 1
ATOM 746 C CA . LEU A 1 96 ? 3.937 16.047 2.778 1.00 94.25 96 LEU A CA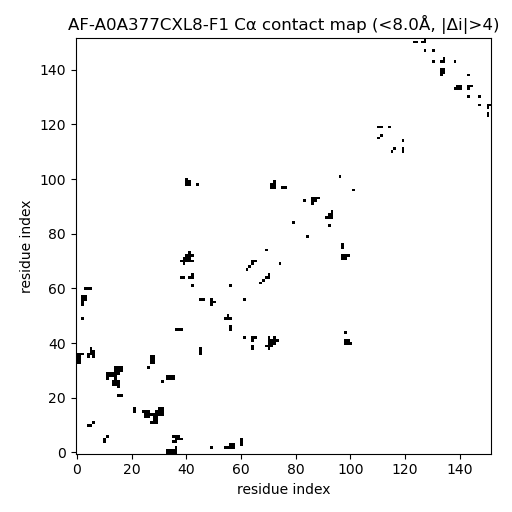 1
ATOM 747 C C . LEU A 1 96 ? 3.862 14.541 3.114 1.00 94.25 96 LEU A C 1
ATOM 749 O O . LEU A 1 96 ? 3.953 14.170 4.286 1.00 94.25 96 LEU A O 1
ATOM 753 N N . PRO A 1 97 ? 3.730 13.649 2.111 1.00 94.25 97 PRO A N 1
ATOM 754 C CA . PRO A 1 97 ? 3.635 12.199 2.309 1.00 94.25 97 PRO A CA 1
ATOM 755 C C . PRO A 1 97 ? 5.004 11.558 2.617 1.00 94.25 97 PRO A C 1
ATOM 757 O O . PRO A 1 97 ? 5.447 10.619 1.950 1.00 94.25 97 PRO A O 1
ATOM 760 N N . ASP A 1 98 ? 5.700 12.088 3.622 1.00 92.56 98 ASP A N 1
ATOM 761 C CA . ASP A 1 98 ? 6.996 11.605 4.114 1.00 92.56 98 ASP A CA 1
ATOM 762 C C . ASP A 1 98 ? 6.863 10.637 5.302 1.00 92.56 98 ASP A C 1
ATOM 764 O O . ASP A 1 98 ? 7.782 9.869 5.590 1.00 92.56 98 ASP A O 1
ATOM 768 N N . ALA A 1 99 ? 5.707 10.632 5.966 1.00 88.06 99 ALA A N 1
ATOM 769 C CA . ALA A 1 99 ? 5.441 9.856 7.176 1.00 88.06 99 ALA A CA 1
ATOM 770 C C . ALA A 1 99 ? 4.210 8.936 7.059 1.00 88.06 99 ALA A C 1
ATOM 772 O O . ALA A 1 99 ? 3.842 8.256 8.011 1.00 88.06 99 ALA A O 1
ATOM 773 N N . TYR A 1 100 ? 3.555 8.891 5.900 1.00 89.06 100 TYR A N 1
ATOM 774 C CA . TYR A 1 100 ? 2.366 8.073 5.672 1.00 89.06 100 TYR A CA 1
ATOM 775 C C . TYR A 1 100 ? 2.266 7.649 4.203 1.00 89.06 100 TYR A C 1
ATOM 777 O O . TYR A 1 100 ? 2.983 8.153 3.337 1.00 89.06 100 TYR A O 1
ATOM 785 N N . GLY A 1 101 ? 1.393 6.683 3.909 1.00 89.25 101 GLY A N 1
ATOM 786 C CA . GLY A 1 101 ? 1.180 6.227 2.538 1.00 89.25 101 GLY A CA 1
ATOM 787 C C . GLY A 1 101 ? 0.640 7.355 1.657 1.00 89.25 101 GLY A C 1
ATOM 788 O O . GLY A 1 101 ? -0.392 7.936 1.971 1.00 89.25 101 GLY A O 1
ATOM 789 N N . ARG A 1 102 ? 1.292 7.629 0.520 1.00 95.44 102 ARG A N 1
ATOM 790 C CA . ARG A 1 102 ? 0.919 8.730 -0.394 1.00 95.44 102 ARG A CA 1
ATOM 791 C C . ARG A 1 102 ? -0.533 8.701 -0.898 1.00 95.44 102 ARG A C 1
ATOM 793 O O . ARG A 1 102 ? -1.059 9.729 -1.310 1.00 95.44 102 ARG A O 1
ATOM 800 N N . GLY A 1 103 ? -1.164 7.524 -0.906 1.00 93.94 103 GLY A N 1
ATOM 801 C CA . GLY A 1 103 ? -2.512 7.334 -1.438 1.00 93.94 103 GLY A CA 1
ATOM 802 C C . GLY A 1 103 ? -2.623 7.737 -2.912 1.00 93.94 103 GLY A C 1
ATOM 803 O O . GLY A 1 103 ? -1.679 7.553 -3.681 1.00 93.94 103 GLY A O 1
ATOM 804 N N . ARG A 1 104 ? -3.790 8.273 -3.295 1.00 95.00 104 ARG A N 1
ATOM 805 C CA . ARG A 1 104 ? -4.081 8.829 -4.636 1.00 95.00 104 ARG A CA 1
ATOM 806 C C . ARG A 1 104 ? -3.806 7.867 -5.805 1.00 95.00 104 ARG A C 1
ATOM 808 O O . ARG A 1 104 ? -3.495 8.297 -6.909 1.00 95.00 104 ARG A O 1
ATOM 815 N N . ILE A 1 105 ? -3.957 6.565 -5.565 1.00 94.56 105 ILE A N 1
ATOM 816 C CA . ILE A 1 105 ? -3.899 5.507 -6.579 1.00 94.56 105 ILE A CA 1
ATOM 817 C C . ILE A 1 105 ? -5.239 4.787 -6.549 1.00 94.56 105 ILE A C 1
ATOM 819 O O . ILE A 1 105 ? -5.662 4.328 -5.490 1.00 94.56 105 ILE A O 1
ATOM 823 N N . ILE A 1 106 ? -5.882 4.680 -7.707 1.00 95.12 106 ILE A N 1
ATOM 824 C CA . ILE A 1 106 ? -7.114 3.914 -7.879 1.00 95.12 106 ILE A CA 1
ATOM 825 C C . ILE A 1 106 ? -6.767 2.723 -8.766 1.00 95.12 106 ILE A C 1
ATOM 827 O O . ILE A 1 106 ? -6.498 2.887 -9.955 1.00 95.12 106 ILE A O 1
ATOM 831 N N . GLY A 1 107 ? -6.713 1.532 -8.172 1.00 95.44 107 GLY A N 1
ATOM 832 C CA . GLY A 1 107 ? -6.631 0.294 -8.940 1.00 95.44 107 GLY A CA 1
ATOM 833 C C . GLY A 1 107 ? -7.962 0.023 -9.636 1.00 95.44 107 GLY A C 1
ATOM 834 O O . GLY A 1 107 ? -9.024 0.303 -9.085 1.00 95.44 107 GLY A O 1
ATOM 835 N N . ASP A 1 108 ? -7.928 -0.536 -10.841 1.00 97.12 108 ASP A N 1
ATOM 836 C CA . ASP A 1 108 ? -9.152 -0.929 -11.540 1.00 97.12 108 ASP A CA 1
ATOM 837 C C . ASP A 1 108 ? -9.671 -2.273 -11.001 1.00 97.12 108 ASP A C 1
ATOM 839 O O . ASP A 1 108 ? -9.485 -3.326 -11.610 1.00 97.12 108 ASP A O 1
ATOM 843 N N . TYR A 1 109 ? -10.302 -2.242 -9.822 1.00 97.00 109 TYR A N 1
ATOM 844 C CA . TYR A 1 109 ? -10.776 -3.440 -9.110 1.00 97.00 109 TYR A CA 1
ATOM 845 C C . TYR A 1 109 ? -11.844 -4.226 -9.882 1.00 97.00 109 TYR A C 1
ATOM 847 O O . TYR A 1 109 ? -12.009 -5.425 -9.668 1.00 97.00 109 TYR A O 1
ATOM 855 N N . ARG A 1 110 ? -12.524 -3.578 -10.837 1.00 98.06 110 ARG A N 1
ATOM 856 C CA . ARG A 1 110 ? -13.519 -4.211 -11.718 1.00 98.06 110 ARG A CA 1
ATOM 857 C C . ARG A 1 110 ? -12.908 -5.333 -12.552 1.00 98.06 110 ARG A C 1
ATOM 859 O O . ARG A 1 110 ? -13.594 -6.295 -12.871 1.00 98.06 110 ARG A O 1
ATOM 866 N N . ARG A 1 111 ? -11.612 -5.238 -12.869 1.00 97.94 111 ARG A N 1
ATOM 867 C CA . ARG A 1 111 ? -10.894 -6.250 -13.653 1.00 97.94 111 ARG A CA 1
ATOM 868 C C . ARG A 1 111 ? -10.866 -7.612 -12.975 1.00 97.94 111 ARG A C 1
ATOM 870 O O . ARG A 1 111 ? -10.907 -8.615 -13.674 1.00 97.94 111 ARG A O 1
ATOM 877 N N . VAL A 1 112 ? -10.825 -7.650 -11.642 1.00 97.56 112 VAL A N 1
ATOM 878 C CA . VAL A 1 112 ? -10.834 -8.914 -10.894 1.00 97.56 112 VAL A CA 1
ATOM 879 C C . VAL A 1 112 ? -12.146 -9.656 -11.131 1.00 97.56 112 VAL A C 1
ATOM 881 O O . VAL A 1 112 ? -12.122 -10.843 -11.430 1.00 97.56 112 VAL A O 1
ATOM 884 N N . ALA A 1 113 ? -13.276 -8.948 -11.069 1.00 97.12 113 ALA A N 1
ATOM 88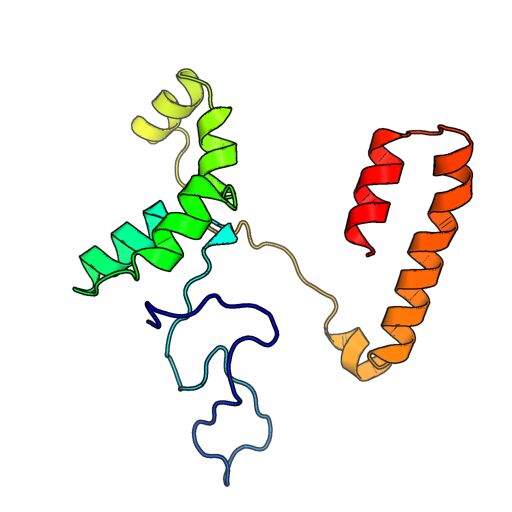5 C CA . ALA A 1 113 ? -14.588 -9.529 -11.339 1.00 97.12 113 ALA A CA 1
ATOM 886 C C . ALA A 1 113 ? -14.801 -9.845 -12.830 1.00 97.12 113 ALA A C 1
ATOM 888 O O . ALA A 1 113 ? -15.410 -10.857 -13.155 1.00 97.12 113 ALA A O 1
ATOM 889 N N . LEU A 1 114 ? -14.306 -8.986 -13.728 1.00 98.31 114 LEU A N 1
ATOM 890 C CA . LEU A 1 114 ? -14.534 -9.113 -15.170 1.00 98.31 114 LEU A CA 1
ATOM 891 C C . LEU A 1 114 ? -13.680 -10.205 -15.831 1.00 98.31 114 LEU A C 1
ATOM 893 O O . LEU A 1 114 ? -14.165 -10.888 -16.725 1.00 98.31 114 LEU A O 1
ATOM 897 N N . TYR A 1 115 ? -12.418 -10.350 -15.419 1.00 97.94 115 TYR A N 1
ATOM 898 C CA . TYR A 1 115 ? -11.446 -11.217 -16.097 1.00 97.94 115 TYR A CA 1
ATOM 899 C C . TYR A 1 115 ? -10.924 -12.371 -15.232 1.00 97.94 115 TYR A C 1
ATOM 901 O O . TYR A 1 115 ? -10.386 -13.335 -15.771 1.00 97.94 115 TYR A O 1
ATOM 909 N N . GLY A 1 116 ? -11.060 -12.295 -13.905 1.00 97.88 116 GLY A N 1
ATOM 910 C CA . GLY A 1 116 ? -10.435 -13.248 -12.987 1.00 97.88 116 GLY A CA 1
ATOM 911 C C . GLY A 1 116 ? -8.919 -13.050 -12.840 1.00 97.88 116 GLY A C 1
ATOM 912 O O . GLY A 1 116 ? -8.266 -12.384 -13.645 1.00 97.88 116 GLY A O 1
ATOM 913 N N . ILE A 1 117 ? -8.341 -13.610 -11.773 1.00 97.62 117 ILE A N 1
ATOM 914 C CA . ILE A 1 117 ? -6.924 -13.401 -11.427 1.00 97.62 117 ILE A CA 1
ATOM 915 C C . ILE A 1 117 ? -5.982 -14.073 -12.433 1.00 97.62 117 ILE A C 1
ATOM 917 O O . ILE A 1 117 ? -5.012 -13.441 -12.846 1.00 97.62 117 ILE A O 1
ATOM 921 N N . ASP A 1 118 ? -6.291 -15.286 -12.894 1.00 97.94 118 ASP A N 1
ATOM 922 C CA . ASP A 1 118 ? -5.421 -16.039 -13.810 1.00 97.94 118 ASP A CA 1
ATOM 923 C C . ASP A 1 118 ? -5.191 -15.300 -15.133 1.00 97.94 118 ASP A C 1
ATOM 925 O O . ASP A 1 118 ? -4.062 -15.204 -15.623 1.00 97.94 118 ASP A O 1
ATOM 929 N N . TYR A 1 119 ? -6.250 -14.702 -15.688 1.00 98.12 119 TYR A N 1
ATOM 930 C CA . TYR A 1 119 ? -6.142 -13.881 -16.890 1.00 98.12 119 TYR A CA 1
ATOM 931 C C . TYR A 1 119 ? -5.249 -12.659 -16.650 1.00 98.12 119 TYR A C 1
ATOM 933 O O . TYR A 1 119 ? -4.366 -12.364 -17.455 1.00 98.12 119 TYR A O 1
ATOM 941 N N . LEU A 1 120 ? -5.442 -11.961 -15.526 1.00 97.69 120 LEU A N 1
ATOM 942 C CA . LEU A 1 120 ? -4.655 -10.775 -15.182 1.00 97.69 120 LEU A CA 1
ATOM 943 C C . LEU A 1 120 ? -3.181 -11.110 -14.928 1.00 97.69 120 LEU A C 1
ATOM 945 O O . LEU A 1 120 ? -2.308 -10.322 -15.291 1.00 97.69 120 LEU A O 1
ATOM 949 N N . MET A 1 121 ? -2.890 -12.276 -14.349 1.00 96.69 121 MET A N 1
ATOM 950 C CA . MET A 1 121 ? -1.522 -12.771 -14.188 1.00 96.69 121 MET A CA 1
ATOM 951 C C . MET A 1 121 ? -0.869 -13.052 -15.542 1.00 96.69 121 MET A C 1
ATOM 953 O O . MET A 1 121 ? 0.269 -12.639 -15.767 1.00 96.69 121 MET A O 1
ATOM 957 N N . LYS A 1 122 ? -1.592 -13.689 -16.471 1.00 97.25 122 LYS A N 1
ATOM 958 C CA . LYS A 1 122 ? -1.102 -13.936 -17.835 1.00 97.25 122 LYS A CA 1
ATOM 959 C C . LYS A 1 122 ? -0.836 -12.632 -18.595 1.00 97.25 122 LYS A C 1
ATOM 961 O O . LYS A 1 122 ? 0.210 -12.503 -19.227 1.00 97.25 122 LYS A O 1
ATOM 966 N N . ASP A 1 123 ? -1.742 -11.661 -18.502 1.00 97.00 123 ASP A N 1
ATOM 967 C CA . ASP A 1 123 ? -1.568 -10.321 -19.082 1.00 97.00 123 ASP A CA 1
ATOM 968 C C . ASP A 1 123 ? -0.335 -9.607 -18.497 1.00 97.00 123 ASP A C 1
ATOM 970 O O . ASP A 1 123 ? 0.482 -9.046 -19.229 1.00 97.00 123 ASP A O 1
ATOM 974 N N . LYS A 1 124 ? -0.127 -9.696 -17.176 1.00 96.00 124 LYS A N 1
ATOM 975 C CA . LYS A 1 124 ? 1.059 -9.127 -16.522 1.00 96.00 124 LYS A CA 1
ATOM 976 C C . LYS A 1 124 ? 2.363 -9.794 -16.942 1.00 96.00 124 LYS A C 1
ATOM 978 O O . LYS A 1 124 ? 3.351 -9.088 -17.137 1.00 96.00 124 LYS A O 1
ATOM 983 N N . LEU A 1 125 ? 2.360 -11.112 -17.134 1.00 95.56 125 LEU A N 1
ATOM 984 C CA . LEU A 1 125 ? 3.514 -11.835 -17.663 1.00 95.56 125 LEU A CA 1
ATOM 985 C C . LEU A 1 125 ? 3.835 -11.396 -19.097 1.00 95.56 125 LEU A C 1
ATOM 987 O O . LEU A 1 125 ? 4.993 -11.122 -19.397 1.00 95.56 125 LEU A O 1
ATOM 991 N N . ALA A 1 126 ? 2.826 -11.238 -19.958 1.00 95.75 126 ALA A N 1
ATOM 992 C CA . ALA A 1 126 ? 3.028 -10.733 -21.315 1.00 95.75 126 ALA A CA 1
ATOM 993 C C . ALA A 1 126 ? 3.631 -9.312 -21.321 1.00 95.75 126 ALA A C 1
ATOM 995 O O . ALA A 1 126 ? 4.575 -9.050 -22.063 1.00 95.75 126 ALA A O 1
ATOM 996 N N . GLN A 1 127 ? 3.152 -8.421 -20.442 1.00 94.38 127 GLN A N 1
ATOM 997 C CA . GLN A 1 127 ? 3.720 -7.075 -20.248 1.00 94.38 127 GLN A CA 1
ATOM 998 C C . GLN A 1 127 ? 5.150 -7.095 -19.696 1.00 94.38 127 GLN A C 1
ATOM 1000 O O . GLN A 1 127 ? 5.920 -6.169 -19.935 1.00 94.38 127 GLN A O 1
ATOM 1005 N N . PHE A 1 128 ? 5.508 -8.100 -18.897 1.00 93.44 128 PHE A N 1
ATOM 1006 C CA . PHE A 1 128 ? 6.882 -8.278 -18.440 1.00 93.44 128 PHE A CA 1
ATOM 1007 C C . PHE A 1 128 ? 7.780 -8.717 -19.602 1.00 93.44 128 PHE A C 1
ATOM 1009 O O . PHE A 1 128 ? 8.818 -8.101 -19.837 1.00 93.44 128 PHE A O 1
ATOM 1016 N N . THR A 1 129 ? 7.356 -9.723 -20.369 1.00 94.12 129 THR A N 1
ATOM 1017 C CA . THR A 1 129 ? 8.112 -10.248 -21.515 1.00 94.12 129 THR A CA 1
ATOM 1018 C C . THR A 1 129 ? 8.274 -9.217 -22.631 1.00 94.12 129 THR A C 1
ATOM 1020 O O . THR A 1 129 ? 9.326 -9.172 -23.263 1.00 94.12 129 THR A O 1
ATOM 1023 N N . SER A 1 130 ? 7.302 -8.323 -22.838 1.00 93.88 130 SER A N 1
ATOM 1024 C CA . SER A 1 130 ? 7.422 -7.263 -23.848 1.00 93.88 130 SER A CA 1
ATOM 1025 C C . SER A 1 130 ? 8.571 -6.283 -23.582 1.00 93.88 130 SER A C 1
ATOM 1027 O O . SER A 1 130 ? 8.987 -5.588 -24.499 1.00 93.88 130 SER A O 1
ATOM 1029 N N . LEU A 1 131 ? 9.090 -6.214 -22.349 1.00 93.31 131 LEU A N 1
ATOM 1030 C CA . LEU A 1 131 ? 10.222 -5.352 -21.986 1.00 93.31 131 LEU A CA 1
ATOM 1031 C C . LEU A 1 131 ? 11.590 -6.000 -22.260 1.00 93.31 131 LEU A C 1
ATOM 1033 O O . LEU A 1 131 ? 12.614 -5.337 -22.106 1.00 93.31 131 LEU A O 1
ATOM 1037 N N . GLN A 1 132 ? 11.632 -7.285 -22.626 1.00 92.81 132 GLN A N 1
ATOM 1038 C CA . GLN A 1 132 ? 12.883 -8.037 -22.747 1.00 92.81 132 GLN A CA 1
ATOM 1039 C C . GLN A 1 132 ? 13.773 -7.522 -23.885 1.00 92.81 132 GLN A C 1
ATOM 1041 O O . GLN A 1 132 ? 14.971 -7.356 -23.679 1.00 92.81 132 GLN A O 1
ATOM 1046 N N . ALA A 1 133 ? 13.196 -7.203 -25.046 1.00 94.00 133 ALA A N 1
ATOM 1047 C CA . ALA A 1 133 ? 13.964 -6.691 -26.180 1.00 94.00 133 ALA A CA 1
ATOM 1048 C C . ALA A 1 133 ? 14.659 -5.359 -25.845 1.00 94.00 133 ALA A C 1
ATOM 1050 O O . ALA A 1 133 ? 15.847 -5.197 -26.109 1.00 94.00 133 ALA A O 1
ATOM 1051 N N . ASP A 1 134 ? 13.949 -4.424 -25.208 1.00 94.31 134 ASP A N 1
ATOM 1052 C CA . ASP A 1 134 ? 14.526 -3.141 -24.787 1.00 94.31 134 ASP A CA 1
ATOM 1053 C C . ASP A 1 134 ? 15.603 -3.330 -23.712 1.00 94.31 134 ASP A C 1
ATOM 1055 O O . ASP A 1 134 ? 16.615 -2.627 -23.709 1.00 94.31 134 ASP A O 1
ATOM 1059 N N . LEU A 1 135 ? 15.409 -4.303 -22.814 1.00 92.94 135 LEU A N 1
ATOM 1060 C CA . LEU A 1 135 ? 16.365 -4.638 -21.763 1.00 92.94 135 LEU A CA 1
ATOM 1061 C C . LEU A 1 135 ? 17.677 -5.175 -22.345 1.00 92.94 135 LEU A C 1
ATOM 1063 O O . LEU A 1 135 ? 18.747 -4.703 -21.966 1.00 92.94 135 LEU A O 1
ATOM 1067 N N . GLU A 1 136 ? 17.593 -6.147 -23.252 1.00 94.06 136 GLU A N 1
ATOM 1068 C CA . GLU A 1 136 ? 18.753 -6.791 -23.879 1.00 94.06 136 GLU A CA 1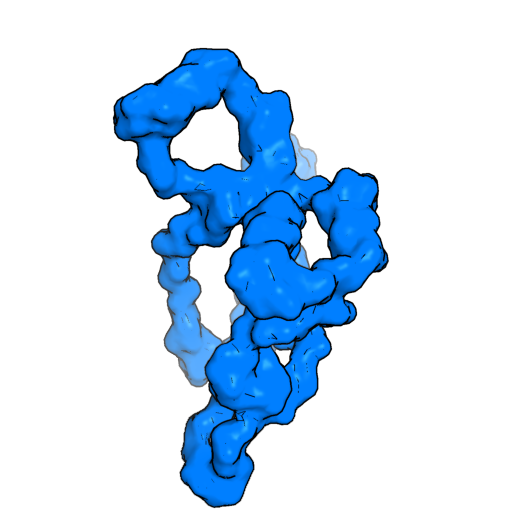
ATOM 1069 C C . GLU A 1 136 ? 19.503 -5.831 -24.809 1.00 94.06 136 GLU A C 1
ATOM 1071 O O . GLU A 1 136 ? 20.732 -5.834 -24.840 1.00 94.06 136 GLU A O 1
ATOM 1076 N N . ASN A 1 137 ? 18.778 -4.947 -25.499 1.00 95.06 137 ASN A N 1
ATOM 1077 C CA . ASN A 1 137 ? 19.362 -3.949 -26.396 1.00 95.06 137 ASN A CA 1
ATOM 1078 C C . ASN A 1 137 ? 19.841 -2.674 -25.677 1.00 95.06 137 ASN A C 1
ATOM 1080 O O . ASN A 1 137 ? 20.292 -1.732 -26.328 1.00 95.06 137 ASN A O 1
ATOM 1084 N N . GLY A 1 138 ? 19.733 -2.607 -24.346 1.00 92.88 138 GLY A N 1
ATOM 1085 C CA . GLY A 1 138 ? 20.189 -1.458 -23.558 1.00 92.88 138 GLY A CA 1
ATOM 1086 C C . GLY A 1 138 ? 19.379 -0.174 -23.774 1.00 92.88 138 GLY A C 1
ATOM 1087 O O . GLY A 1 138 ? 19.824 0.910 -23.391 1.00 92.88 138 GLY A O 1
ATOM 1088 N N . VAL A 1 139 ? 18.185 -0.267 -24.359 1.00 93.88 139 VAL A N 1
ATOM 1089 C CA . VAL A 1 139 ? 17.321 0.885 -24.616 1.00 93.88 139 VAL A CA 1
ATOM 1090 C C . VAL A 1 139 ? 16.702 1.332 -23.296 1.00 93.88 139 VAL A C 1
ATOM 1092 O O . VAL A 1 139 ? 15.970 0.580 -22.651 1.00 93.88 139 VAL A O 1
ATOM 1095 N N . ASN A 1 140 ? 16.992 2.571 -22.881 1.00 92.06 140 ASN A N 1
ATOM 1096 C CA . ASN A 1 140 ? 16.454 3.161 -21.650 1.00 92.06 140 ASN A CA 1
ATOM 1097 C C . ASN A 1 140 ? 16.667 2.260 -20.416 1.00 92.06 140 ASN A C 1
ATOM 1099 O O . ASN A 1 140 ? 15.779 2.103 -19.580 1.00 92.06 140 ASN A O 1
ATOM 1103 N N . LEU A 1 141 ? 17.854 1.651 -20.310 1.00 90.38 141 LEU A N 1
ATOM 1104 C CA . LEU A 1 141 ? 18.147 0.502 -19.447 1.00 90.38 141 LEU A CA 1
ATOM 1105 C C . LEU A 1 141 ? 17.572 0.600 -18.020 1.00 90.38 141 LEU A C 1
ATOM 1107 O O . LEU A 1 141 ? 16.828 -0.281 -17.589 1.00 90.38 141 LEU A O 1
ATOM 1111 N N . GLU A 1 142 ? 17.837 1.682 -17.281 1.00 90.50 142 GLU A N 1
ATOM 1112 C CA . GLU A 1 142 ? 17.287 1.855 -15.925 1.00 90.50 142 GLU A CA 1
ATOM 1113 C C . GLU A 1 142 ? 15.754 1.969 -15.908 1.00 90.50 142 GLU A C 1
ATOM 1115 O O . GLU A 1 142 ? 15.074 1.439 -15.019 1.00 90.50 142 GLU A O 1
ATOM 1120 N N . GLN A 1 143 ? 15.194 2.664 -16.899 1.00 89.19 143 GLN A N 1
ATOM 1121 C CA . GLN A 1 143 ? 13.757 2.867 -17.048 1.00 89.19 143 GLN A CA 1
ATOM 1122 C C . GLN A 1 143 ? 13.045 1.619 -17.571 1.00 89.19 143 GLN A C 1
ATOM 1124 O O . GLN A 1 143 ? 11.838 1.546 -17.37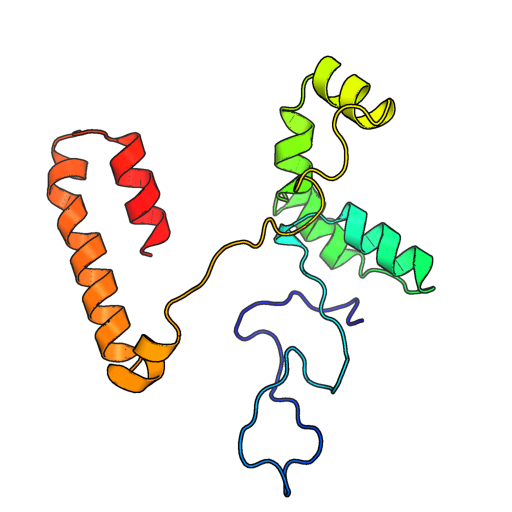0 1.00 89.19 143 GLN A O 1
ATOM 1129 N N . THR A 1 144 ? 13.764 0.650 -18.142 1.00 88.38 144 THR A N 1
ATOM 1130 C CA . THR A 1 144 ? 13.265 -0.676 -18.546 1.00 88.38 144 THR A CA 1
ATOM 1131 C C . THR A 1 144 ? 13.377 -1.687 -17.397 1.00 88.38 144 THR A C 1
ATOM 1133 O O . THR A 1 144 ? 12.426 -2.414 -17.099 1.00 88.38 144 THR A O 1
ATOM 1136 N N . ILE A 1 145 ? 14.474 -1.657 -16.630 1.00 88.00 145 ILE A N 1
ATOM 1137 C CA . ILE A 1 145 ? 14.664 -2.504 -15.437 1.00 88.00 145 ILE A CA 1
ATOM 1138 C C . ILE A 1 145 ? 13.638 -2.170 -14.344 1.00 88.00 145 ILE A C 1
ATOM 1140 O O . ILE A 1 145 ? 13.084 -3.063 -13.694 1.00 88.00 145 ILE A O 1
ATOM 1144 N N . ARG A 1 146 ? 13.365 -0.882 -14.107 1.00 84.25 146 ARG A N 1
ATOM 1145 C CA . ARG A 1 146 ? 12.439 -0.435 -13.054 1.00 84.25 146 ARG A CA 1
ATOM 1146 C C . ARG A 1 146 ? 11.007 -0.991 -13.199 1.00 84.25 146 ARG A C 1
ATOM 1148 O O . ARG A 1 146 ? 10.493 -1.487 -12.196 1.00 84.25 146 ARG A O 1
ATOM 1155 N N . PRO A 1 147 ? 10.321 -0.907 -14.355 1.00 76.44 147 PRO A N 1
ATOM 1156 C CA . PRO A 1 147 ? 9.002 -1.501 -14.558 1.00 76.44 147 PRO A CA 1
ATOM 1157 C C . PRO A 1 147 ? 9.053 -3.028 -14.618 1.00 76.44 147 PRO A C 1
ATOM 1159 O O . PRO A 1 147 ? 8.152 -3.654 -14.065 1.00 76.44 147 PRO A O 1
ATOM 1162 N N . ALA A 1 148 ? 10.117 -3.633 -15.159 1.00 70.38 148 ALA A N 1
ATOM 1163 C CA . ALA A 1 148 ? 10.292 -5.087 -15.128 1.00 70.38 148 ALA A CA 1
ATOM 1164 C C . ALA A 1 148 ? 10.294 -5.625 -13.683 1.00 70.38 148 ALA A C 1
ATOM 1166 O O . ALA A 1 148 ? 9.621 -6.605 -13.380 1.00 70.38 148 ALA A O 1
ATOM 1167 N N . ARG A 1 149 ? 10.944 -4.919 -12.745 1.00 73.56 149 ARG A N 1
ATOM 1168 C CA . ARG A 1 149 ? 10.887 -5.241 -11.305 1.00 73.56 149 ARG A CA 1
ATOM 1169 C C . ARG A 1 149 ? 9.519 -5.003 -10.652 1.00 73.56 149 ARG A C 1
ATOM 1171 O O . ARG A 1 149 ? 9.276 -5.555 -9.588 1.00 73.56 149 ARG A O 1
ATOM 1178 N N . ARG A 1 150 ? 8.656 -4.159 -11.229 1.00 70.94 150 ARG A N 1
ATOM 1179 C CA . ARG A 1 150 ? 7.304 -3.868 -10.705 1.00 70.94 150 ARG A CA 1
ATOM 1180 C C . ARG A 1 150 ? 6.236 -4.840 -11.204 1.00 70.94 150 ARG A C 1
ATOM 1182 O O . ARG A 1 150 ? 5.198 -4.942 -10.564 1.00 70.94 150 ARG A O 1
ATOM 1189 N N . ASN A 1 151 ? 6.466 -5.478 -12.350 1.00 58.84 151 ASN A N 1
ATOM 1190 C CA . ASN A 1 151 ? 5.563 -6.467 -12.947 1.00 58.84 151 ASN A CA 1
ATOM 1191 C C . ASN A 1 151 ? 5.878 -7.911 -12.508 1.00 58.84 151 ASN A C 1
ATOM 1193 O O . ASN A 1 151 ? 5.242 -8.835 -13.007 1.00 58.84 151 ASN A O 1
ATOM 1197 N N . ARG A 1 152 ? 6.855 -8.090 -11.612 1.00 47.09 152 ARG A N 1
ATOM 1198 C CA . ARG A 1 152 ? 7.219 -9.363 -10.985 1.00 47.09 152 ARG A CA 1
ATOM 1199 C C . ARG A 1 152 ? 6.413 -9.568 -9.708 1.00 47.09 152 ARG A C 1
ATOM 1201 O O . ARG A 1 152 ? 6.013 -10.722 -9.468 1.00 47.09 152 ARG A O 1
#

Foldseek 3Di:
DDQDWADDPPGADFADPDVVPDPDGDDSHNYPPDDDDHPLADPVVVCVVCVVVVHDHDVVSVCCCPPPNDHQLNVCVVPDDPVNVVCCVVVVDHDPSNRHDPDPDDDPVVCCVVPNDVRVLVVLVVVLVVLVVCCVVVPVNVVSVVVNVVSD

Secondary structure (DSSP, 8-state):
--TT----TTSSPPP-S-TTT-SS---SSSSTTPPPP-GGG-HHHHHHHHHHTT-PPPHHHHHIIIIIS--HHHHHHTT--HHHHHHHHHTTT---TTSS--------THHHHHH-HHHHHHHHHHHHHTTHHHHHTTTTHHHHHHHHHH--

Organism: Escherichia coli (NCBI:txid562)